Protein AF-A0A1M6YVB3-F1 (afdb_monomer_lite)

Foldseek 3Di:
DDPLVVVLVCCVPVVVVCLQVVVQCVQKDFQQQDFDDDPPDGGDRLDPHRWIARNVVRDTGRPVSVVSNSCVSVVVNDDVVRVVVVVVVVVVVVPPD

Sequence (97 aa):
MNNVDRIINTIRREYPHAVKGGTFRGLFRANDGGLVEAPAGPPVQAGPAGGFVFVPDSTVLSAAEYSAICAALDGAVLSTADRKRNALRARAIDSHG

Organism: NCBI:txid337701

Structure (mmCIF, N/CA/C/O backbone):
data_AF-A0A1M6YVB3-F1
#
_entry.id   AF-A0A1M6YVB3-F1
#
loop_
_atom_site.group_PDB
_atom_site.id
_atom_site.type_symbol
_atom_site.label_atom_id
_atom_site.label_alt_id
_atom_site.label_comp_id
_atom_site.label_asym_id
_atom_site.label_entity_id
_atom_site.label_seq_id
_atom_site.pdbx_PDB_ins_code
_atom_site.Cartn_x
_atom_site.Cartn_y
_atom_site.Cartn_z
_atom_site.occupancy
_atom_site.B_iso_or_equiv
_atom_site.auth_seq_id
_atom_site.auth_comp_id
_atom_site.auth_asym_i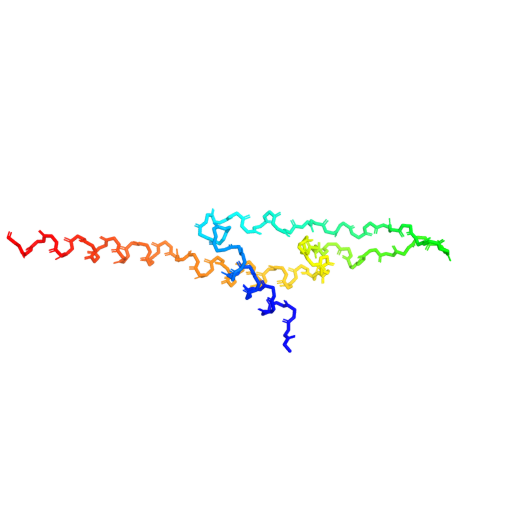d
_atom_site.auth_atom_id
_atom_site.pdbx_PDB_model_num
ATOM 1 N N . MET A 1 1 ? -1.396 14.372 -8.398 1.00 57.59 1 MET A N 1
ATOM 2 C CA . MET A 1 1 ? -1.813 13.419 -7.346 1.00 57.59 1 MET A CA 1
ATOM 3 C C . MET A 1 1 ? -0.730 12.362 -7.257 1.00 57.59 1 MET A C 1
ATOM 5 O O . MET A 1 1 ? -0.398 11.807 -8.296 1.00 57.59 1 MET A O 1
ATOM 9 N N . ASN A 1 2 ? -0.101 12.187 -6.093 1.00 82.88 2 ASN A N 1
ATOM 10 C CA . ASN A 1 2 ? 1.055 11.297 -5.951 1.00 82.88 2 ASN A CA 1
ATOM 11 C C . ASN A 1 2 ? 0.606 9.824 -5.970 1.00 82.88 2 ASN A C 1
ATOM 13 O O . ASN A 1 2 ? -0.518 9.522 -5.559 1.00 82.88 2 ASN A O 1
ATOM 17 N N . ASN A 1 3 ? 1.463 8.909 -6.434 1.00 82.62 3 ASN A N 1
ATOM 18 C CA . ASN A 1 3 ? 1.132 7.478 -6.534 1.00 82.62 3 ASN A CA 1
ATOM 19 C C . ASN A 1 3 ? 0.675 6.891 -5.187 1.00 82.62 3 ASN A C 1
ATOM 21 O O . ASN A 1 3 ? -0.266 6.100 -5.143 1.00 82.62 3 ASN A O 1
ATOM 25 N N . VAL A 1 4 ? 1.283 7.359 -4.094 1.00 86.75 4 VAL A N 1
ATOM 26 C CA . VAL A 1 4 ? 0.930 7.025 -2.706 1.00 86.75 4 VAL A CA 1
ATOM 27 C C . VAL A 1 4 ? -0.536 7.347 -2.394 1.00 86.75 4 VAL A C 1
ATOM 29 O O . VAL A 1 4 ? -1.297 6.439 -2.067 1.00 86.75 4 VAL A O 1
ATOM 32 N N . ASP A 1 5 ? -0.969 8.603 -2.548 1.00 87.19 5 ASP A N 1
ATOM 33 C CA . ASP A 1 5 ? -2.353 9.022 -2.263 1.00 87.19 5 ASP A CA 1
ATOM 34 C C . ASP A 1 5 ? -3.376 8.297 -3.134 1.00 87.19 5 ASP A C 1
ATOM 36 O O . ASP A 1 5 ? -4.443 7.899 -2.660 1.00 87.19 5 ASP A O 1
ATOM 40 N N . ARG A 1 6 ? -3.039 8.098 -4.414 1.00 90.31 6 ARG A N 1
ATOM 41 C CA . ARG A 1 6 ? -3.886 7.356 -5.350 1.00 90.31 6 ARG A CA 1
ATOM 42 C C . ARG A 1 6 ? -4.130 5.938 -4.846 1.00 90.31 6 ARG A C 1
ATOM 44 O O . ARG A 1 6 ? -5.282 5.539 -4.718 1.00 90.31 6 ARG A O 1
ATOM 51 N N . ILE A 1 7 ? -3.066 5.210 -4.507 1.00 90.00 7 ILE A N 1
ATOM 52 C CA . ILE A 1 7 ? -3.156 3.816 -4.058 1.00 90.00 7 ILE A CA 1
ATOM 53 C C . ILE A 1 7 ? -3.847 3.715 -2.699 1.00 90.00 7 ILE A C 1
ATOM 55 O O . ILE A 1 7 ? -4.694 2.843 -2.520 1.00 90.00 7 ILE A O 1
ATOM 59 N N . ILE A 1 8 ? -3.568 4.626 -1.761 1.00 89.38 8 ILE A N 1
ATOM 60 C CA . ILE A 1 8 ? -4.281 4.678 -0.476 1.00 89.38 8 ILE A CA 1
ATOM 61 C C . ILE A 1 8 ? -5.788 4.828 -0.710 1.00 89.38 8 ILE A C 1
ATOM 63 O O . ILE A 1 8 ? -6.580 4.107 -0.099 1.00 89.38 8 ILE A O 1
ATOM 67 N N . ASN A 1 9 ? -6.194 5.740 -1.597 1.00 90.06 9 ASN A N 1
ATOM 68 C CA . ASN A 1 9 ? -7.605 5.968 -1.890 1.00 90.06 9 ASN A CA 1
ATOM 69 C C . ASN A 1 9 ? -8.248 4.752 -2.577 1.00 90.06 9 ASN A C 1
ATOM 71 O O . ASN A 1 9 ? -9.325 4.319 -2.171 1.00 90.06 9 ASN A O 1
ATOM 75 N N . THR A 1 10 ? -7.561 4.144 -3.547 1.00 90.12 10 THR A N 1
ATOM 76 C CA . THR A 1 10 ? -7.997 2.900 -4.199 1.00 90.12 10 THR A CA 1
ATOM 77 C C . THR A 1 10 ? -8.192 1.779 -3.182 1.00 90.12 10 THR A C 1
ATOM 79 O O . THR A 1 10 ? -9.259 1.174 -3.131 1.00 90.12 10 THR A O 1
ATOM 82 N N . ILE A 1 11 ? -7.214 1.541 -2.304 1.00 89.00 11 ILE A N 1
ATOM 83 C CA . ILE A 1 11 ? -7.299 0.494 -1.280 1.00 89.00 11 ILE A CA 1
ATOM 84 C C . ILE A 1 11 ? -8.461 0.762 -0.317 1.00 89.00 11 ILE A C 1
ATOM 86 O O . ILE A 1 11 ? -9.217 -0.151 0.003 1.00 89.00 11 ILE A O 1
ATOM 90 N N . ARG A 1 12 ? -8.664 2.010 0.116 1.00 87.56 12 ARG A N 1
ATOM 91 C CA . ARG A 1 12 ? -9.778 2.363 1.011 1.00 87.56 12 ARG A CA 1
ATOM 92 C C . ARG A 1 12 ? -11.146 2.208 0.352 1.00 87.56 12 ARG A C 1
ATOM 94 O O . ARG A 1 12 ? -12.091 1.806 1.027 1.00 87.56 12 ARG A O 1
ATOM 101 N N . ARG A 1 13 ? -11.258 2.544 -0.934 1.00 88.00 13 ARG A N 1
ATOM 102 C CA . ARG A 1 13 ? -12.524 2.534 -1.673 1.00 88.00 13 ARG A CA 1
ATOM 103 C C . ARG A 1 13 ? -12.904 1.139 -2.156 1.00 88.00 13 ARG A C 1
ATOM 105 O O . ARG A 1 13 ? -14.056 0.748 -2.011 1.00 88.00 13 ARG A O 1
ATOM 112 N N . GLU A 1 14 ? -11.949 0.404 -2.711 1.00 90.00 14 GLU A N 1
ATOM 113 C CA . GLU A 1 14 ? -12.201 -0.876 -3.384 1.00 90.00 14 GLU A CA 1
ATOM 114 C C . GLU A 1 14 ? -11.894 -2.082 -2.493 1.00 90.00 14 GLU A C 1
ATOM 116 O O . GLU A 1 14 ? -12.543 -3.120 -2.604 1.00 90.00 14 GLU A O 1
ATOM 121 N N . TYR A 1 15 ? -10.980 -1.928 -1.529 1.00 88.69 15 TYR A N 1
ATOM 122 C CA . TYR A 1 15 ? -10.561 -2.994 -0.614 1.00 88.69 15 TYR A CA 1
ATOM 123 C C . TYR A 1 15 ? -10.758 -2.625 0.871 1.00 88.69 15 TYR A C 1
ATOM 125 O O . TYR A 1 15 ? -9.864 -2.851 1.696 1.00 88.69 15 TYR A O 1
ATOM 133 N N . PRO A 1 16 ? -11.933 -2.105 1.286 1.00 85.56 16 PRO A N 1
ATOM 134 C CA . PRO A 1 16 ? -12.155 -1.672 2.668 1.00 85.56 16 PRO A CA 1
ATOM 135 C C . PRO A 1 16 ? -12.029 -2.824 3.678 1.00 85.56 16 PRO A C 1
ATOM 137 O O . PRO A 1 16 ? -11.662 -2.609 4.833 1.00 85.56 16 PRO A O 1
ATOM 140 N N . HIS A 1 17 ? -12.309 -4.057 3.251 1.00 84.31 17 HIS A N 1
ATOM 141 C CA . HIS A 1 17 ? -12.138 -5.266 4.055 1.00 84.31 17 HIS A CA 1
ATOM 142 C C . HIS A 1 17 ? -10.657 -5.592 4.297 1.00 84.31 17 HIS A C 1
ATOM 144 O O . HIS A 1 17 ? -10.302 -5.993 5.402 1.00 84.31 17 HIS A O 1
ATOM 150 N N . ALA A 1 18 ? -9.786 -5.354 3.311 1.00 83.38 18 ALA A N 1
ATOM 151 C CA . ALA A 1 18 ? -8.350 -5.576 3.445 1.00 83.38 18 ALA A CA 1
ATOM 152 C C . ALA A 1 18 ? -7.700 -4.556 4.391 1.00 83.38 18 ALA A C 1
ATOM 154 O O . ALA A 1 18 ? -6.786 -4.894 5.140 1.00 83.38 18 ALA A O 1
ATOM 155 N N . VAL A 1 19 ? -8.212 -3.320 4.415 1.00 84.38 19 VAL A N 1
ATOM 156 C CA . VAL A 1 19 ? -7.806 -2.315 5.410 1.00 84.38 19 VAL A CA 1
ATOM 157 C C . VAL A 1 19 ? -8.263 -2.732 6.807 1.00 84.38 19 VAL A C 1
ATOM 159 O O . VAL A 1 19 ? -7.443 -2.822 7.712 1.00 84.38 19 VAL A O 1
ATOM 162 N N . LYS A 1 20 ? -9.552 -3.055 6.988 1.00 78.81 20 LYS A N 1
ATOM 163 C CA . LYS A 1 20 ? -10.107 -3.451 8.298 1.00 78.81 20 LYS A CA 1
ATOM 164 C C . LYS A 1 20 ? -9.458 -4.712 8.873 1.00 78.81 20 LYS A C 1
ATOM 166 O O . LYS A 1 20 ? -9.275 -4.797 10.082 1.00 78.81 20 LYS A O 1
ATOM 171 N N . GLY A 1 21 ? -9.130 -5.677 8.017 1.00 77.69 21 GLY A N 1
ATOM 172 C CA . GLY A 1 21 ? -8.462 -6.919 8.402 1.00 77.69 21 GLY A CA 1
ATOM 173 C C . GLY A 1 21 ? -6.939 -6.813 8.502 1.00 77.69 21 GLY A C 1
ATOM 174 O O . GLY A 1 21 ? -6.304 -7.794 8.872 1.00 77.69 21 GLY A O 1
ATOM 175 N N . GLY A 1 22 ? -6.338 -5.671 8.141 1.00 80.81 22 GLY A N 1
ATOM 176 C CA . GLY A 1 22 ? -4.880 -5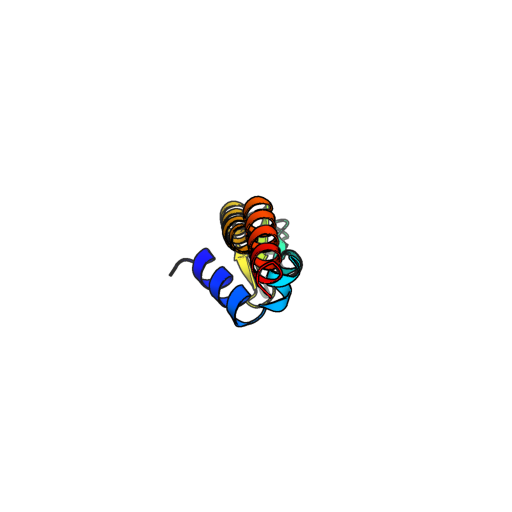.521 8.075 1.00 80.81 22 GLY A CA 1
ATOM 177 C C . GLY A 1 22 ? -4.207 -6.388 6.999 1.00 80.81 22 GLY A C 1
ATOM 178 O O . GLY A 1 22 ? -2.990 -6.554 7.010 1.00 80.81 22 GLY A O 1
ATOM 179 N N . THR A 1 23 ? -4.974 -6.946 6.058 1.00 86.06 23 THR A N 1
ATOM 180 C CA . THR A 1 23 ? -4.488 -7.834 4.989 1.00 86.06 23 THR A CA 1
ATOM 181 C C . THR A 1 23 ? -4.135 -7.092 3.699 1.00 86.06 23 THR A C 1
ATOM 183 O O . THR A 1 23 ? -3.710 -7.716 2.729 1.00 86.06 23 THR A O 1
ATOM 186 N N . PHE A 1 24 ? -4.239 -5.757 3.678 1.00 86.00 24 PHE A N 1
ATOM 187 C CA . PHE A 1 24 ? -3.921 -4.919 2.513 1.00 86.00 24 PHE A CA 1
ATOM 188 C C . PHE A 1 24 ? -2.490 -5.107 1.983 1.00 86.00 24 PHE A C 1
ATOM 190 O O . PHE A 1 24 ? -2.244 -4.871 0.804 1.00 86.00 24 PHE A O 1
ATOM 197 N N . ARG A 1 25 ? -1.552 -5.578 2.816 1.00 85.12 25 ARG A N 1
ATOM 198 C CA . ARG A 1 25 ? -0.179 -5.916 2.400 1.00 85.12 25 ARG A CA 1
ATOM 199 C C . ARG A 1 25 ? -0.138 -7.019 1.338 1.00 85.12 25 ARG A C 1
ATOM 201 O O . ARG A 1 25 ? 0.764 -7.020 0.514 1.00 85.12 25 ARG A O 1
ATOM 208 N N . GLY A 1 26 ? -1.144 -7.897 1.299 1.00 86.19 26 GLY A N 1
ATOM 209 C CA . GLY A 1 26 ? -1.287 -8.922 0.259 1.00 86.19 26 GLY A CA 1
ATOM 210 C C . GLY A 1 26 ? -1.602 -8.366 -1.135 1.00 86.19 26 GLY A C 1
ATOM 211 O O . GLY A 1 26 ? -1.494 -9.094 -2.115 1.00 86.19 26 GLY A O 1
ATOM 212 N N . LEU A 1 27 ? -1.955 -7.079 -1.243 1.00 88.31 27 LEU A N 1
ATOM 213 C CA . LEU A 1 27 ? -2.140 -6.389 -2.525 1.00 88.31 27 LEU A CA 1
ATOM 214 C C . LEU A 1 27 ? -0.810 -5.915 -3.134 1.00 88.31 27 LEU A C 1
ATOM 216 O O . LEU A 1 27 ? -0.798 -5.374 -4.240 1.00 88.31 27 LEU A O 1
ATOM 220 N N . PHE A 1 28 ? 0.300 -6.101 -2.418 1.00 89.31 28 PHE A N 1
ATOM 221 C CA . PHE A 1 28 ? 1.632 -5.714 -2.853 1.00 89.31 28 PHE A CA 1
ATOM 222 C C . PHE A 1 28 ? 2.492 -6.952 -3.068 1.00 89.31 28 PHE A C 1
ATOM 224 O O . PHE A 1 28 ? 2.556 -7.848 -2.227 1.00 89.31 28 PHE A O 1
ATOM 231 N N . ARG A 1 29 ? 3.194 -6.981 -4.196 1.00 86.19 29 ARG A N 1
ATOM 232 C CA . ARG A 1 29 ? 4.189 -8.001 -4.518 1.00 86.19 29 ARG A CA 1
ATOM 233 C C . ARG A 1 29 ? 5.574 -7.376 -4.451 1.00 86.19 29 ARG A C 1
ATOM 235 O O . ARG A 1 29 ? 5.772 -6.293 -4.991 1.00 86.19 29 ARG A O 1
ATOM 242 N N . ALA A 1 30 ? 6.532 -8.041 -3.812 1.00 78.81 30 ALA A N 1
ATOM 243 C CA . ALA A 1 30 ? 7.920 -7.590 -3.846 1.00 78.81 30 ALA A CA 1
ATOM 244 C C . ALA A 1 30 ? 8.418 -7.564 -5.301 1.00 78.81 30 ALA A C 1
ATOM 246 O O . ALA A 1 30 ? 8.270 -8.550 -6.029 1.00 78.81 30 ALA A O 1
ATOM 247 N N . ASN A 1 31 ? 8.970 -6.426 -5.721 1.00 73.19 31 ASN A N 1
ATOM 248 C CA . ASN A 1 31 ? 9.696 -6.306 -6.973 1.00 73.19 31 ASN A CA 1
ATOM 249 C C . ASN A 1 31 ? 11.175 -6.543 -6.674 1.00 73.19 31 ASN A C 1
ATOM 251 O O . ASN A 1 31 ? 11.882 -5.640 -6.225 1.00 73.19 31 ASN A O 1
ATOM 255 N N . ASP A 1 32 ? 11.650 -7.753 -6.942 1.00 64.19 32 ASP A N 1
ATOM 256 C CA . ASP A 1 32 ? 13.057 -8.109 -6.725 1.00 64.19 32 ASP A CA 1
ATOM 257 C C . ASP A 1 32 ? 14.004 -7.428 -7.739 1.00 64.19 32 ASP A C 1
ATOM 259 O O . ASP A 1 32 ? 15.201 -7.677 -7.764 1.00 64.19 32 ASP A O 1
ATOM 263 N N . GLY A 1 33 ? 13.482 -6.545 -8.603 1.00 57.53 33 GLY A N 1
ATOM 264 C CA . GLY A 1 33 ? 14.242 -5.974 -9.715 1.00 57.53 33 GLY A CA 1
ATOM 265 C C . GLY A 1 33 ? 14.488 -6.994 -10.823 1.00 57.53 33 GLY A C 1
ATOM 266 O O . GLY A 1 33 ? 15.436 -6.845 -11.592 1.00 57.53 33 GLY A O 1
ATOM 267 N N . GLY A 1 34 ? 13.642 -8.028 -10.889 1.00 57.72 34 GLY A N 1
ATOM 268 C CA . GLY A 1 34 ? 13.727 -9.084 -11.883 1.00 57.72 34 GLY A CA 1
ATOM 269 C C . GLY A 1 34 ? 13.753 -8.520 -13.301 1.00 57.72 34 GLY A C 1
ATOM 270 O O . GLY A 1 34 ? 13.067 -7.552 -13.634 1.00 57.72 34 GLY A O 1
ATOM 271 N N . LEU A 1 35 ? 14.577 -9.136 -14.134 1.00 56.44 35 LEU A N 1
ATOM 272 C CA . LEU A 1 35 ? 14.602 -8.905 -15.567 1.00 56.44 35 LEU A CA 1
ATOM 273 C C . LEU A 1 35 ? 13.292 -9.433 -16.167 1.00 56.44 35 LEU A C 1
ATOM 275 O O . LEU A 1 35 ? 12.991 -10.618 -16.034 1.00 56.44 35 LEU A O 1
ATOM 279 N N . VAL A 1 36 ? 12.503 -8.563 -16.798 1.00 61.94 36 VAL A N 1
ATOM 280 C CA . VAL A 1 36 ? 11.331 -8.972 -17.585 1.00 61.94 36 VAL A CA 1
ATOM 281 C C . VAL A 1 36 ? 11.720 -9.032 -19.053 1.00 61.94 36 VAL A C 1
ATOM 283 O O . VAL A 1 36 ? 12.362 -8.120 -19.579 1.00 61.94 36 VAL A O 1
ATOM 286 N N . GLU A 1 37 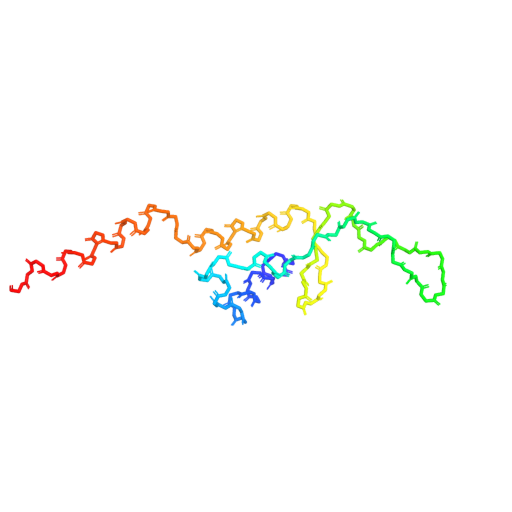? 11.345 -10.124 -19.718 1.00 49.72 37 GLU A N 1
ATOM 287 C CA . GLU A 1 37 ? 11.566 -10.270 -21.154 1.00 49.72 37 GLU A CA 1
ATOM 288 C C . GLU A 1 37 ? 10.795 -9.182 -21.905 1.00 49.72 37 GLU A C 1
ATOM 290 O O . GLU A 1 37 ? 9.571 -9.071 -21.808 1.00 49.72 37 GLU A O 1
ATOM 295 N N . ALA A 1 38 ? 11.533 -8.353 -22.641 1.00 57.50 38 ALA A N 1
ATOM 296 C CA . ALA A 1 38 ? 10.943 -7.408 -23.567 1.00 57.50 38 ALA A CA 1
ATOM 297 C C . ALA A 1 38 ? 10.572 -8.161 -24.857 1.00 57.50 38 ALA A C 1
ATOM 299 O O . ALA A 1 38 ? 11.382 -8.946 -25.350 1.00 57.50 38 ALA A O 1
ATOM 300 N N . PRO A 1 39 ? 9.400 -7.901 -25.462 1.00 52.56 39 PRO A N 1
ATOM 301 C CA . PRO A 1 39 ? 8.939 -8.629 -26.649 1.00 52.56 39 PRO A CA 1
ATOM 302 C C . PRO A 1 39 ? 9.853 -8.487 -27.881 1.00 52.56 39 PRO A C 1
ATOM 304 O O . PRO A 1 39 ? 9.705 -9.244 -28.835 1.00 52.56 39 PRO A O 1
ATOM 307 N N . ALA A 1 40 ? 10.792 -7.534 -27.881 1.00 58.59 40 ALA A N 1
ATOM 308 C CA . ALA A 1 40 ? 11.755 -7.331 -28.961 1.00 58.59 40 ALA A CA 1
ATOM 309 C C . ALA A 1 40 ? 13.053 -6.660 -28.463 1.00 58.59 40 ALA A C 1
ATOM 311 O O . ALA A 1 40 ? 13.451 -5.611 -28.968 1.00 58.59 40 ALA A O 1
ATOM 312 N N . GLY A 1 41 ? 13.711 -7.219 -27.444 1.00 56.72 41 GLY A N 1
ATOM 313 C CA . GLY A 1 41 ? 14.976 -6.661 -26.960 1.00 56.72 41 GLY A CA 1
ATOM 314 C C . GLY A 1 41 ? 15.591 -7.421 -25.789 1.00 56.72 41 GLY A C 1
ATOM 315 O O . GLY A 1 41 ? 14.979 -8.362 -25.282 1.00 56.72 41 GLY A O 1
ATOM 316 N N . PRO A 1 42 ? 16.800 -7.025 -25.346 1.00 64.62 42 PRO A N 1
ATOM 317 C CA . PRO A 1 42 ? 17.371 -7.550 -24.114 1.00 64.62 42 PRO A CA 1
ATOM 318 C C . PRO A 1 42 ? 16.384 -7.322 -22.961 1.00 64.62 42 PRO A C 1
ATOM 320 O O . PRO A 1 42 ? 15.666 -6.315 -22.967 1.00 64.62 42 PRO A O 1
ATOM 323 N N . PRO A 1 43 ? 16.315 -8.249 -21.993 1.00 63.25 43 PRO A N 1
ATOM 324 C CA . PRO A 1 43 ? 15.380 -8.130 -20.891 1.00 63.25 43 PRO A CA 1
ATOM 325 C C . PRO A 1 43 ? 15.562 -6.784 -20.189 1.00 63.25 43 PRO A C 1
ATOM 327 O O . PRO A 1 43 ? 16.681 -6.366 -19.882 1.00 63.25 43 PRO A O 1
ATOM 330 N N . VAL A 1 44 ? 14.448 -6.094 -19.970 1.00 62.03 44 VAL A N 1
ATOM 331 C CA . VAL A 1 44 ? 14.433 -4.786 -19.320 1.00 62.03 44 VAL A CA 1
ATOM 332 C C . VAL A 1 44 ? 14.223 -4.979 -17.828 1.00 62.03 44 VAL 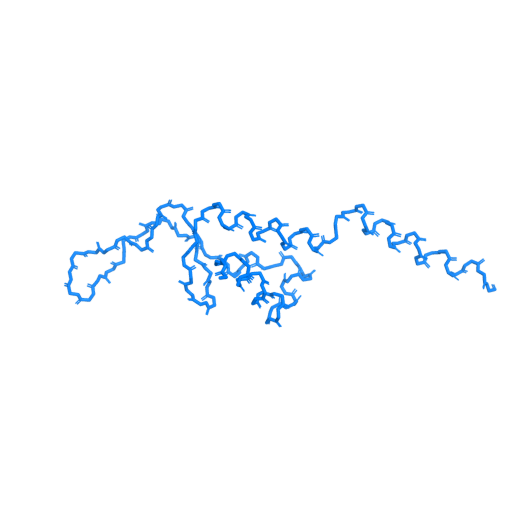A C 1
ATOM 334 O O . VAL A 1 44 ? 13.541 -5.902 -17.382 1.00 62.03 44 VAL A O 1
ATOM 337 N N . GLN A 1 45 ? 14.833 -4.113 -17.030 1.00 60.00 45 GLN A N 1
ATOM 338 C CA . GLN A 1 45 ? 14.658 -4.150 -15.587 1.00 60.00 45 GLN A CA 1
ATOM 339 C C . GLN A 1 45 ? 13.197 -3.804 -15.255 1.00 60.00 45 GLN A C 1
ATOM 341 O O . GLN A 1 45 ? 12.730 -2.724 -15.615 1.00 60.00 45 GLN A O 1
ATOM 346 N N . ALA A 1 46 ? 12.472 -4.696 -14.566 1.00 58.94 46 ALA A N 1
ATOM 347 C CA . ALA A 1 46 ? 11.045 -4.515 -14.245 1.00 58.94 46 ALA A CA 1
ATOM 348 C C . ALA A 1 46 ? 10.760 -3.350 -13.274 1.00 58.94 46 ALA A C 1
ATOM 350 O O . ALA A 1 46 ? 9.618 -3.102 -12.890 1.00 58.94 46 ALA A O 1
ATOM 351 N N . GLY A 1 47 ? 11.801 -2.656 -12.821 1.00 57.59 47 GLY A N 1
ATOM 352 C CA . GLY A 1 47 ? 11.737 -1.534 -11.900 1.00 57.59 47 GLY A CA 1
ATOM 353 C C . GLY A 1 47 ? 12.958 -1.493 -10.982 1.00 57.59 47 GLY A C 1
ATOM 354 O O . GLY A 1 47 ? 13.829 -2.362 -11.066 1.00 57.59 47 GLY A O 1
ATOM 355 N N . PRO A 1 48 ? 13.042 -0.489 -10.096 1.00 59.72 48 PRO A N 1
ATOM 356 C CA . PRO A 1 48 ? 14.120 -0.406 -9.123 1.00 59.72 48 PRO A CA 1
ATOM 357 C C . PRO A 1 48 ? 14.144 -1.665 -8.247 1.00 59.72 48 PRO A C 1
ATOM 359 O O . PRO A 1 48 ? 13.113 -2.081 -7.711 1.00 59.72 48 PRO A O 1
ATOM 362 N N . ALA A 1 49 ? 15.327 -2.268 -8.114 1.00 60.41 49 ALA A N 1
ATOM 363 C CA . ALA A 1 49 ? 15.543 -3.409 -7.232 1.00 60.41 49 ALA A CA 1
ATOM 364 C C . ALA A 1 49 ? 15.150 -3.041 -5.791 1.00 60.41 49 ALA A C 1
ATOM 366 O O . ALA A 1 49 ? 15.530 -1.980 -5.291 1.00 60.41 49 ALA A O 1
ATOM 367 N N . GLY A 1 50 ? 14.355 -3.896 -5.142 1.00 63.59 50 GLY A N 1
ATOM 368 C CA . GLY A 1 50 ? 13.816 -3.636 -3.802 1.00 63.59 50 GLY A CA 1
ATOM 369 C C . GLY A 1 50 ? 12.552 -2.766 -3.776 1.00 63.59 50 GLY A C 1
ATOM 370 O O . GLY A 1 50 ? 12.190 -2.245 -2.721 1.00 63.59 50 GLY A O 1
ATOM 371 N N . GLY A 1 51 ? 11.885 -2.579 -4.918 1.00 77.69 51 GLY A N 1
ATOM 372 C CA . GLY A 1 51 ? 10.568 -1.945 -5.000 1.00 77.69 51 GLY A CA 1
ATOM 373 C C . GLY A 1 51 ? 9.409 -2.890 -4.659 1.00 77.69 51 GLY A C 1
ATOM 374 O O . GLY A 1 51 ? 9.591 -4.062 -4.338 1.00 77.69 51 GLY A O 1
ATOM 375 N N . PHE A 1 52 ? 8.182 -2.389 -4.779 1.00 84.69 52 PHE A N 1
ATOM 376 C CA . PHE A 1 52 ? 6.946 -3.159 -4.635 1.00 84.69 52 PHE A CA 1
ATOM 377 C C . PHE A 1 52 ? 6.031 -2.896 -5.826 1.00 84.69 52 PHE A C 1
ATOM 379 O O . PHE A 1 52 ? 5.975 -1.784 -6.332 1.00 84.69 52 PHE A O 1
ATOM 386 N N . VAL A 1 53 ? 5.286 -3.899 -6.273 1.00 87.12 53 VAL A N 1
ATOM 387 C CA . VAL A 1 53 ? 4.245 -3.747 -7.291 1.00 87.12 53 VAL A CA 1
ATOM 388 C C . VAL A 1 53 ? 2.890 -3.821 -6.611 1.00 87.12 53 VAL A C 1
ATOM 390 O O . VAL A 1 53 ? 2.580 -4.808 -5.943 1.00 87.12 53 VAL A O 1
ATOM 393 N N . PHE A 1 54 ? 2.069 -2.793 -6.795 1.00 89.44 54 PHE A N 1
ATOM 394 C CA . PHE A 1 54 ? 0.662 -2.840 -6.430 1.00 89.44 54 PHE A CA 1
ATOM 395 C C . PHE A 1 54 ? -0.088 -3.679 -7.467 1.00 89.44 54 PHE A C 1
ATOM 397 O O . PHE A 1 54 ? -0.316 -3.231 -8.589 1.00 89.44 54 PHE A O 1
ATOM 404 N N . VAL A 1 55 ? -0.440 -4.911 -7.096 1.00 87.94 55 VAL A N 1
ATOM 405 C CA . VAL A 1 55 ? -0.981 -5.940 -8.001 1.00 87.94 55 VAL A CA 1
ATOM 406 C C . VAL A 1 55 ? -2.232 -5.487 -8.772 1.00 87.9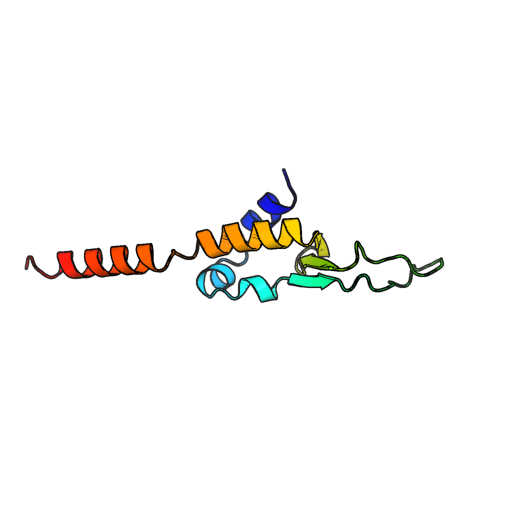4 55 VAL A C 1
ATOM 408 O O . VAL A 1 55 ? -2.294 -5.776 -9.965 1.00 87.94 55 VAL A O 1
ATOM 411 N N . PRO A 1 56 ? -3.195 -4.751 -8.179 1.00 85.88 56 PRO A N 1
ATOM 412 C CA . PRO A 1 56 ? -4.428 -4.381 -8.880 1.00 85.88 56 PRO A CA 1
ATOM 413 C C . PRO A 1 56 ? -4.243 -3.517 -10.135 1.00 85.88 56 PRO A C 1
ATOM 415 O O . PRO A 1 56 ? -5.009 -3.662 -11.078 1.00 85.88 56 PRO A O 1
ATOM 418 N N . ASP A 1 57 ? -3.239 -2.636 -10.156 1.00 83.38 57 ASP A N 1
ATOM 419 C CA . ASP A 1 57 ? -2.969 -1.713 -11.279 1.00 83.38 57 ASP A CA 1
ATOM 420 C C . ASP A 1 57 ? -1.552 -1.899 -11.852 1.00 83.38 57 ASP A C 1
ATOM 422 O O . ASP A 1 57 ? -1.085 -1.112 -12.666 1.00 83.38 57 ASP A O 1
ATOM 426 N N . SER A 1 58 ? -0.822 -2.922 -11.393 1.00 83.25 58 SER A N 1
ATOM 427 C CA . SER A 1 58 ? 0.594 -3.163 -11.723 1.00 83.25 58 SER A CA 1
ATOM 428 C C . SER A 1 58 ? 1.509 -1.946 -11.508 1.00 83.25 58 SER A C 1
ATOM 430 O O . SER A 1 58 ? 2.558 -1.817 -12.139 1.00 83.25 58 SER A O 1
ATOM 432 N N . THR A 1 59 ? 1.136 -1.038 -10.600 1.00 85.19 59 THR A N 1
ATOM 433 C CA . THR A 1 59 ? 1.921 0.168 -10.327 1.00 85.19 59 THR A CA 1
ATOM 434 C C . THR A 1 59 ? 3.195 -0.200 -9.584 1.00 85.19 59 THR A C 1
ATOM 436 O O . THR A 1 59 ? 3.133 -0.795 -8.508 1.00 85.19 59 THR A O 1
ATOM 439 N N . VAL A 1 60 ? 4.346 0.192 -10.124 1.00 85.12 60 VAL A N 1
ATOM 440 C CA . VAL A 1 60 ? 5.634 0.023 -9.449 1.00 85.12 60 VAL A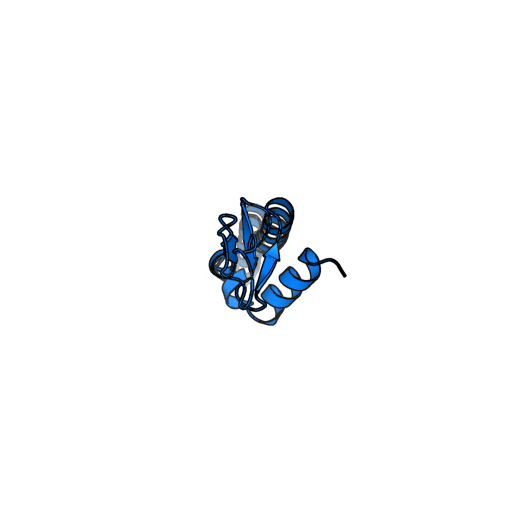 CA 1
ATOM 441 C C . VAL A 1 60 ? 5.834 1.153 -8.441 1.00 85.12 60 VAL A C 1
ATOM 443 O O . VAL A 1 60 ? 5.649 2.326 -8.754 1.00 85.12 60 VAL A O 1
ATOM 446 N N . LEU A 1 61 ? 6.214 0.775 -7.229 1.00 82.25 61 LEU A N 1
ATOM 447 C CA . LEU A 1 61 ? 6.473 1.636 -6.087 1.00 82.25 61 LEU A CA 1
ATOM 448 C C . LEU A 1 61 ? 7.900 1.424 -5.609 1.00 82.25 61 LEU A C 1
ATOM 450 O O . LEU A 1 61 ? 8.409 0.302 -5.572 1.00 82.25 61 LEU A O 1
ATOM 454 N N . SER A 1 62 ? 8.530 2.499 -5.167 1.00 83.94 62 SER A N 1
ATOM 455 C CA . SER A 1 62 ? 9.741 2.414 -4.361 1.00 83.94 62 SER A CA 1
ATOM 456 C C . SER A 1 62 ? 9.439 1.860 -2.962 1.00 83.94 62 SER A C 1
ATOM 458 O O . SER A 1 62 ? 8.313 1.939 -2.462 1.00 83.94 62 SER A O 1
ATOM 460 N N . ALA A 1 63 ? 10.468 1.349 -2.279 1.00 80.94 63 ALA A N 1
ATOM 461 C CA . ALA A 1 63 ? 10.359 0.950 -0.874 1.00 80.94 63 ALA A CA 1
ATOM 462 C C . ALA A 1 63 ? 9.847 2.095 0.025 1.00 80.94 63 ALA A C 1
ATOM 464 O O . ALA A 1 63 ? 9.078 1.859 0.958 1.00 80.94 63 ALA A O 1
ATOM 465 N N . ALA A 1 64 ? 10.231 3.340 -0.280 1.00 81.31 64 ALA A N 1
ATOM 466 C CA . ALA A 1 64 ? 9.785 4.527 0.445 1.00 81.31 64 ALA A CA 1
ATOM 467 C C . ALA A 1 64 ? 8.282 4.792 0.254 1.00 81.31 64 ALA A C 1
ATOM 469 O O . ALA A 1 64 ? 7.573 5.035 1.230 1.00 81.31 64 ALA A O 1
ATOM 470 N N . GLU A 1 65 ? 7.776 4.687 -0.978 1.00 86.38 65 GLU A N 1
ATOM 471 C CA . GLU A 1 65 ? 6.345 4.843 -1.267 1.00 86.38 65 GLU A CA 1
ATOM 472 C C . GLU A 1 65 ? 5.513 3.731 -0.627 1.00 86.38 65 GLU A C 1
ATOM 474 O O . GLU A 1 65 ? 4.490 4.012 -0.005 1.00 86.38 65 GLU A O 1
ATOM 479 N N . TYR A 1 66 ? 5.969 2.479 -0.711 1.00 86.19 66 TYR A N 1
ATOM 480 C CA . TYR A 1 66 ? 5.314 1.357 -0.038 1.00 86.19 66 TYR A CA 1
ATOM 481 C C . TYR A 1 66 ? 5.242 1.566 1.481 1.00 86.19 66 TYR A C 1
ATOM 483 O O . TYR A 1 66 ? 4.181 1.380 2.082 1.00 86.19 66 TYR A O 1
ATOM 491 N N . SER A 1 67 ? 6.343 2.010 2.096 1.00 83.69 67 SER A N 1
ATOM 492 C CA . SER A 1 67 ? 6.391 2.333 3.525 1.00 83.69 67 SER A CA 1
ATOM 493 C C . SER A 1 67 ? 5.404 3.447 3.893 1.00 83.69 67 SER A C 1
ATOM 495 O O . SER A 1 67 ? 4.653 3.310 4.859 1.00 83.69 67 SER A O 1
ATOM 497 N N . ALA A 1 68 ? 5.318 4.507 3.081 1.00 86.75 68 ALA A N 1
ATOM 498 C CA . ALA A 1 68 ? 4.363 5.596 3.286 1.00 86.75 68 ALA A CA 1
ATOM 499 C C . ALA A 1 68 ? 2.900 5.127 3.184 1.00 86.75 68 ALA A C 1
ATOM 501 O O . ALA A 1 68 ? 2.070 5.504 4.014 1.00 86.75 68 ALA A O 1
ATOM 502 N N . ILE A 1 69 ? 2.584 4.262 2.212 1.00 87.81 69 ILE A N 1
ATOM 503 C CA . ILE A 1 69 ? 1.245 3.672 2.061 1.00 87.81 69 ILE A CA 1
ATOM 504 C C . ILE A 1 69 ? 0.905 2.805 3.274 1.00 87.81 69 ILE A C 1
ATOM 506 O O . ILE A 1 69 ? -0.183 2.936 3.836 1.00 87.81 69 ILE A O 1
ATOM 510 N N . CYS A 1 70 ? 1.839 1.955 3.709 1.00 85.75 70 CYS A N 1
ATOM 511 C CA . CYS A 1 70 ? 1.644 1.123 4.891 1.00 85.75 70 CYS A CA 1
ATOM 512 C C . CYS A 1 70 ? 1.411 1.982 6.130 1.00 85.75 70 CYS A C 1
ATOM 514 O O . CYS A 1 70 ? 0.420 1.765 6.812 1.00 85.75 70 CYS A O 1
ATOM 516 N N . ALA A 1 71 ? 2.232 3.005 6.378 1.00 84.81 71 ALA A N 1
ATOM 517 C CA . ALA A 1 71 ? 2.053 3.913 7.509 1.00 84.81 71 ALA A CA 1
ATOM 518 C C . ALA A 1 71 ? 0.686 4.623 7.489 1.00 84.81 71 ALA A C 1
ATOM 520 O O . ALA A 1 71 ? 0.039 4.749 8.528 1.00 84.81 71 ALA A O 1
ATOM 521 N N . ALA A 1 72 ? 0.207 5.044 6.315 1.00 85.12 72 ALA A N 1
ATOM 522 C CA . ALA A 1 72 ? -1.086 5.713 6.169 1.00 85.12 72 ALA A CA 1
ATOM 523 C C . ALA A 1 72 ? -2.297 4.771 6.328 1.00 85.12 72 ALA A C 1
ATOM 525 O O . ALA A 1 72 ? -3.378 5.204 6.747 1.00 85.12 72 ALA A O 1
ATOM 526 N N . LEU A 1 73 ? -2.146 3.493 5.968 1.00 83.38 73 LEU A N 1
ATOM 527 C CA . LEU A 1 73 ? -3.186 2.476 6.118 1.00 83.38 73 LEU A CA 1
ATOM 528 C C . LEU A 1 73 ? -3.183 1.867 7.526 1.00 83.38 73 LEU A C 1
ATOM 530 O O . LEU A 1 73 ? -4.248 1.797 8.131 1.00 83.38 73 LEU A O 1
ATOM 534 N N . ASP A 1 74 ? -2.019 1.534 8.091 1.00 79.12 74 ASP A N 1
ATOM 535 C CA . ASP A 1 74 ? -1.858 1.108 9.491 1.00 79.12 74 ASP A CA 1
ATOM 536 C C . ASP A 1 74 ? -2.276 2.227 10.462 1.00 79.12 74 ASP A C 1
ATOM 538 O O . ASP A 1 74 ? -2.985 1.972 11.429 1.00 79.12 74 ASP A O 1
ATOM 542 N N . GLY A 1 75 ? -1.939 3.490 10.176 1.00 62.94 75 GLY A N 1
ATOM 543 C CA . GLY A 1 75 ? -2.382 4.638 10.976 1.00 62.94 75 GLY A CA 1
ATOM 544 C C . GLY A 1 75 ? -3.903 4.854 10.971 1.00 62.94 75 GLY A C 1
ATOM 545 O O . GLY A 1 75 ? -4.446 5.418 11.919 1.00 62.94 75 GLY A O 1
ATOM 546 N N . ALA A 1 76 ? -4.608 4.376 9.938 1.00 52.97 76 ALA A N 1
ATOM 547 C CA . ALA A 1 76 ? -6.072 4.378 9.877 1.00 52.97 76 ALA A CA 1
ATOM 548 C C . ALA A 1 76 ? -6.702 3.156 10.572 1.00 52.97 76 ALA A C 1
ATOM 550 O O . ALA A 1 76 ? -7.861 3.210 10.991 1.00 52.97 76 ALA A O 1
ATOM 551 N N . VAL A 1 77 ? -5.941 2.073 10.747 1.00 50.72 77 VAL A N 1
ATOM 552 C CA . VAL A 1 77 ? -6.288 0.922 11.589 1.00 50.72 77 VAL A CA 1
ATOM 553 C C . VAL A 1 77 ? -5.896 1.260 13.027 1.00 50.72 77 VAL A C 1
ATOM 555 O O . VAL A 1 77 ? -4.940 0.717 13.556 1.00 50.72 77 VAL A O 1
ATOM 558 N N . LEU A 1 78 ? -6.613 2.212 13.637 1.00 43.78 78 LEU A N 1
ATOM 559 C CA . LEU A 1 78 ? -6.613 2.551 15.070 1.00 43.78 78 LEU A CA 1
ATOM 560 C C . LEU A 1 78 ? -5.391 2.038 15.852 1.00 43.78 78 LEU A C 1
ATOM 562 O O . LEU A 1 78 ? -5.353 0.868 16.269 1.00 43.78 78 LEU A O 1
ATOM 566 N N . SER A 1 79 ? -4.460 2.952 16.149 1.00 43.84 79 SER A N 1
ATOM 567 C CA . SER A 1 79 ? -3.461 2.746 17.200 1.00 43.84 79 SER A CA 1
ATOM 568 C C . SER A 1 79 ? -4.120 2.039 18.385 1.00 43.84 79 SER A C 1
ATOM 570 O O . SER A 1 79 ? -5.253 2.345 18.764 1.00 43.84 79 SER A O 1
ATOM 572 N N . THR A 1 80 ? -3.444 1.060 18.980 1.00 50.12 80 THR A N 1
ATOM 573 C CA . THR A 1 80 ? -3.954 0.304 20.135 1.00 50.12 80 THR A CA 1
ATOM 574 C C . THR A 1 80 ? -4.459 1.237 21.252 1.00 50.12 80 THR A C 1
ATOM 576 O O . THR A 1 80 ? -5.378 0.879 21.989 1.00 50.12 80 THR A O 1
ATOM 579 N N . ALA A 1 81 ? -3.932 2.467 21.323 1.00 48.72 81 ALA A N 1
ATOM 580 C CA . ALA A 1 81 ? -4.425 3.551 22.170 1.00 48.72 81 ALA A CA 1
ATOM 581 C C . ALA A 1 81 ? -5.874 3.988 21.856 1.00 48.72 81 ALA A C 1
ATOM 583 O O . ALA A 1 81 ? -6.679 4.134 22.777 1.00 48.72 81 ALA A O 1
ATOM 584 N N . ASP A 1 82 ? -6.245 4.134 20.584 1.00 49.62 82 ASP A N 1
ATOM 585 C CA . ASP A 1 82 ? -7.607 4.473 20.165 1.00 49.62 82 ASP A CA 1
ATOM 586 C C . ASP A 1 82 ? -8.576 3.293 20.298 1.00 49.62 82 ASP A C 1
ATOM 588 O O . ASP A 1 82 ? -9.718 3.490 20.716 1.00 49.62 82 ASP A O 1
ATOM 592 N N . ARG A 1 83 ? -8.124 2.047 20.073 1.00 52.00 83 ARG A N 1
ATOM 593 C CA . ARG A 1 83 ? -8.930 0.855 20.419 1.00 52.00 83 ARG A CA 1
ATOM 594 C C . ARG A 1 83 ? -9.281 0.832 21.909 1.00 52.00 83 ARG A C 1
ATOM 596 O O . ARG A 1 83 ? -10.429 0.569 22.266 1.00 52.00 83 ARG A O 1
ATOM 603 N N . LYS A 1 84 ? -8.320 1.164 22.779 1.00 53.78 84 LYS A N 1
ATOM 604 C CA . LYS A 1 84 ? -8.522 1.227 24.236 1.00 53.78 84 LYS A CA 1
ATOM 605 C C . LYS A 1 84 ? -9.461 2.371 24.634 1.00 53.78 84 LYS A C 1
ATOM 607 O O . LYS A 1 84 ? -10.322 2.181 25.489 1.00 53.78 84 LYS A O 1
ATOM 612 N N . ARG A 1 85 ? -9.349 3.531 23.979 1.00 53.31 85 ARG A N 1
ATOM 613 C CA . ARG A 1 85 ? -10.224 4.693 24.206 1.00 53.31 85 ARG A CA 1
ATOM 614 C C . ARG A 1 85 ? -11.663 4.442 23.730 1.00 53.31 85 ARG A C 1
ATOM 616 O O . ARG A 1 85 ? -12.598 4.848 24.417 1.00 53.31 85 ARG A O 1
ATOM 623 N N . ASN A 1 86 ? -11.854 3.716 22.627 1.00 50.84 86 ASN A N 1
ATOM 624 C CA . ASN A 1 86 ? -13.184 3.339 22.140 1.00 50.84 86 ASN A CA 1
ATOM 625 C C . ASN A 1 86 ? -13.845 2.253 23.015 1.00 50.84 86 ASN A C 1
ATOM 627 O O . ASN A 1 86 ? -15.028 2.350 23.329 1.00 50.84 86 ASN A O 1
ATOM 631 N N . ALA A 1 87 ? -13.071 1.273 23.500 1.00 55.12 87 ALA A N 1
ATOM 632 C CA . ALA A 1 87 ? -13.556 0.270 24.455 1.00 55.12 87 ALA A CA 1
ATOM 633 C C . ALA A 1 87 ? -13.979 0.885 25.806 1.00 55.12 87 ALA A C 1
ATOM 635 O O . ALA A 1 87 ? -14.952 0.441 26.414 1.00 55.12 87 ALA A O 1
ATOM 636 N N . LEU A 1 88 ? -13.283 1.935 26.261 1.00 58.38 88 LEU A N 1
ATOM 637 C CA . LEU A 1 88 ? -13.661 2.685 27.464 1.00 58.38 88 LEU A CA 1
ATOM 638 C C . LEU A 1 88 ? -14.962 3.479 27.283 1.00 58.38 88 LEU A C 1
ATOM 640 O O . LEU A 1 88 ? -15.764 3.535 28.211 1.00 58.38 88 LEU A O 1
ATOM 644 N N . ARG A 1 89 ? -15.200 4.060 26.099 1.00 53.22 89 ARG A N 1
ATOM 645 C CA . ARG A 1 89 ? -16.457 4.767 25.806 1.00 53.22 89 ARG A CA 1
ATOM 646 C C . ARG A 1 89 ? -17.655 3.830 25.700 1.00 53.22 89 ARG A C 1
ATOM 648 O O . ARG A 1 89 ? -18.703 4.179 26.220 1.00 53.22 89 ARG A O 1
ATOM 655 N N . ALA A 1 90 ? -17.502 2.648 25.104 1.00 53.03 90 ALA A N 1
ATOM 656 C CA . ALA A 1 90 ? -18.589 1.669 25.022 1.00 53.03 90 ALA A CA 1
ATOM 657 C C . ALA A 1 90 ? -19.066 1.200 26.412 1.00 53.03 90 ALA A C 1
ATOM 659 O O . ALA A 1 90 ? -20.260 1.068 26.638 1.00 53.03 90 ALA A O 1
ATOM 660 N N . ARG A 1 91 ? -18.150 1.037 27.379 1.00 56.06 91 ARG A N 1
ATOM 661 C CA . ARG A 1 91 ? -18.492 0.656 28.764 1.00 56.06 91 ARG A CA 1
ATOM 662 C C . ARG A 1 91 ? -19.140 1.763 29.598 1.00 56.06 91 ARG A C 1
ATOM 664 O O . ARG A 1 91 ? -19.819 1.459 30.570 1.00 56.06 91 ARG A O 1
ATOM 671 N N . ALA A 1 92 ? -18.918 3.028 29.249 1.00 55.28 92 ALA A N 1
ATOM 672 C CA . ALA A 1 92 ? -19.476 4.160 29.988 1.00 55.28 92 ALA A CA 1
ATOM 673 C C . ALA A 1 92 ? -20.966 4.406 29.682 1.00 55.28 92 ALA A C 1
ATOM 675 O O . ALA A 1 92 ? -21.617 5.136 30.422 1.00 55.28 92 ALA A O 1
ATOM 676 N N . ILE A 1 93 ? -21.502 3.811 28.611 1.00 53.28 93 ILE A N 1
ATOM 677 C CA . ILE A 1 93 ? -22.893 4.009 28.173 1.00 53.28 93 ILE A CA 1
ATOM 678 C C . ILE A 1 93 ? -23.839 3.000 28.857 1.00 53.28 93 ILE A C 1
ATOM 680 O O . ILE A 1 93 ? -24.977 3.342 29.144 1.00 53.28 93 ILE A O 1
ATOM 684 N N . ASP A 1 94 ? -23.351 1.812 29.229 1.00 53.12 94 ASP A N 1
ATOM 685 C CA . ASP A 1 94 ? -24.112 0.788 29.976 1.00 53.12 94 ASP A CA 1
ATOM 686 C C . ASP A 1 94 ? -24.242 1.070 31.490 1.00 53.12 94 ASP A C 1
ATOM 688 O O . ASP A 1 94 ? -24.873 0.308 32.212 1.00 53.12 94 ASP A O 1
ATOM 692 N N . SER A 1 95 ? -23.637 2.145 32.010 1.00 51.41 95 SER A N 1
ATOM 693 C CA . SER A 1 95 ? -23.651 2.468 33.454 1.00 51.41 95 SER A CA 1
ATOM 694 C C . SER A 1 95 ? -24.666 3.559 33.842 1.00 51.41 95 SER A C 1
ATOM 696 O O . SER A 1 95 ? -24.571 4.144 34.923 1.00 51.41 95 SER A O 1
ATOM 698 N N . HIS A 1 96 ? -25.624 3.865 32.963 1.00 50.19 96 HIS A N 1
ATOM 699 C CA . HIS A 1 96 ? -26.740 4.774 33.247 1.00 50.19 96 HIS A CA 1
ATOM 700 C C . HIS A 1 96 ? -28.051 4.230 32.656 1.00 50.19 96 HIS A C 1
ATOM 702 O O . HIS A 1 96 ? -28.614 4.788 31.715 1.00 50.19 96 HIS A O 1
ATOM 708 N N . GLY A 1 97 ? -28.504 3.107 33.215 1.00 40.03 97 GLY A N 1
ATOM 709 C CA . GLY A 1 97 ? -29.830 2.522 33.028 1.00 40.03 97 GLY A CA 1
ATOM 710 C C . GLY A 1 97 ? -30.262 1.835 34.309 1.00 40.03 97 GLY A C 1
ATOM 711 O O . GLY A 1 97 ? -29.474 0.989 34.785 1.00 40.03 97 GLY A O 1
#

pLDDT: mean 71.82, std 15.55, range [40.03, 90.31]

Secondary structure (DSSP, 8-state):
--HHHHHHHHHHHH-HHHHHTT-GGGGEEEE--PEEEETTEEEEE-SSTTEEEETTTTEEE-HHHHHHHHHHHHTTS--HHHHHHHHHHHHHHTT--

Radius of gyration: 19.05 Å; chains: 1; bounding box: 47×24×62 Å